Protein AF-A0AA43CT29-F1 (afdb_monomer)

Secondary structure (DSSP, 8-state):
--HHHHHHHHHHHTTTHHHHHHHHHHHHHHHHHHHHHHHHHHHHHHTTSSHHHHHHHHHHHHHHHHHHHHHHHH-BTTTTBPP-SSHHHHHHHHHHHHHHHHHHHHHHHHHH-S---HHHHHHHHHHHHHHHHHHHHHHHHHHT-

Structure (mmCIF, N/CA/C/O backbone):
data_AF-A0AA43CT29-F1
#
_entry.id   AF-A0AA43CT29-F1
#
loop_
_atom_site.group_PDB
_atom_site.id
_atom_site.type_symbol
_atom_site.label_atom_id
_atom_site.label_alt_id
_atom_site.label_comp_id
_atom_site.label_asym_id
_atom_site.label_entity_id
_atom_site.label_seq_id
_atom_site.pdbx_PDB_ins_code
_atom_site.Cartn_x
_atom_site.Cartn_y
_atom_site.Cartn_z
_atom_site.occupancy
_atom_site.B_iso_or_equiv
_atom_site.auth_seq_id
_atom_site.auth_comp_id
_atom_site.auth_asym_id
_atom_site.auth_atom_id
_atom_site.pdbx_PDB_model_num
ATOM 1 N N . THR A 1 1 ? 24.967 10.865 -3.454 1.00 60.97 1 THR A N 1
ATOM 2 C CA . THR A 1 1 ? 26.232 11.312 -4.094 1.00 60.97 1 THR A CA 1
ATOM 3 C C . THR A 1 1 ? 27.380 10.551 -3.457 1.00 60.97 1 THR A C 1
ATOM 5 O O . THR A 1 1 ? 27.328 10.344 -2.258 1.00 60.97 1 THR A O 1
ATOM 8 N N . GLU A 1 2 ? 28.306 10.023 -4.266 1.00 52.41 2 GLU A N 1
ATOM 9 C CA . GLU A 1 2 ? 29.310 8.973 -3.951 1.00 52.41 2 GLU A CA 1
ATOM 10 C C . GLU A 1 2 ? 28.774 7.653 -3.359 1.00 52.41 2 GLU A C 1
ATOM 12 O O . GLU A 1 2 ? 28.935 6.614 -4.000 1.00 52.41 2 GLU A O 1
ATOM 17 N N . ASP A 1 3 ? 28.043 7.670 -2.244 1.00 60.03 3 ASP A N 1
ATOM 18 C CA . ASP A 1 3 ? 27.478 6.464 -1.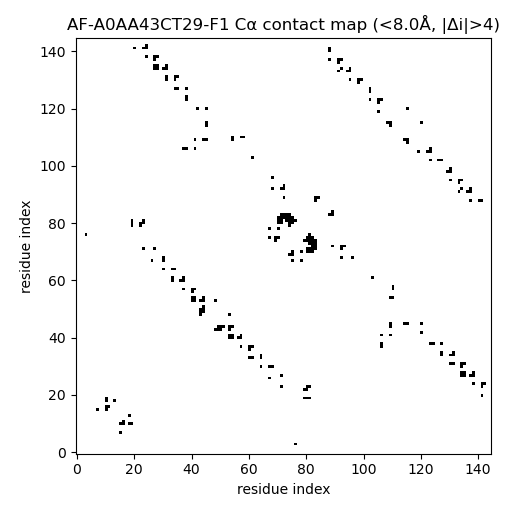614 1.00 60.03 3 ASP A CA 1
ATOM 19 C C . ASP A 1 3 ? 26.438 5.758 -2.484 1.00 60.03 3 ASP A C 1
ATOM 21 O O . ASP A 1 3 ? 26.471 4.542 -2.673 1.00 60.03 3 ASP A O 1
ATOM 25 N N . THR A 1 4 ? 25.565 6.544 -3.109 1.00 58.34 4 THR A N 1
ATOM 26 C CA . THR A 1 4 ? 24.565 6.065 -4.069 1.00 58.34 4 THR A CA 1
ATOM 27 C C . THR A 1 4 ? 25.227 5.330 -5.236 1.00 58.34 4 THR A C 1
ATOM 29 O O . THR A 1 4 ? 24.808 4.246 -5.628 1.00 58.34 4 THR A O 1
ATOM 32 N N . VAL A 1 5 ? 26.309 5.899 -5.773 1.00 63.25 5 VAL A N 1
ATOM 33 C CA . VAL A 1 5 ? 27.029 5.338 -6.923 1.00 63.25 5 VAL A CA 1
ATOM 34 C C . VAL A 1 5 ? 27.789 4.073 -6.524 1.00 63.25 5 VAL A C 1
ATOM 36 O O . VAL A 1 5 ? 27.896 3.155 -7.335 1.00 63.25 5 VAL A O 1
ATOM 39 N N . ARG A 1 6 ? 28.290 4.005 -5.285 1.00 70.00 6 ARG A N 1
ATOM 40 C CA . ARG A 1 6 ? 28.979 2.836 -4.730 1.00 70.00 6 ARG A CA 1
ATOM 41 C C . ARG A 1 6 ? 28.041 1.643 -4.569 1.00 70.00 6 ARG A C 1
ATOM 43 O O . ARG A 1 6 ? 28.358 0.581 -5.090 1.00 70.00 6 ARG A O 1
ATOM 50 N N . VAL A 1 7 ? 26.873 1.817 -3.949 1.00 66.12 7 VAL A N 1
ATOM 51 C CA . VAL A 1 7 ? 25.906 0.715 -3.769 1.00 66.12 7 VAL A CA 1
ATOM 52 C C . VAL A 1 7 ? 25.346 0.232 -5.098 1.00 66.12 7 VAL A C 1
ATOM 54 O O . VAL A 1 7 ? 25.285 -0.974 -5.320 1.00 66.12 7 VAL A O 1
ATOM 57 N N . TYR A 1 8 ? 25.026 1.139 -6.028 1.00 64.56 8 TYR A N 1
ATOM 58 C CA . TYR A 1 8 ? 24.619 0.724 -7.373 1.00 64.56 8 TYR A CA 1
ATOM 59 C C . TYR A 1 8 ? 25.731 -0.053 -8.094 1.00 64.56 8 TYR A C 1
ATOM 61 O O . TYR A 1 8 ? 25.433 -1.023 -8.788 1.00 64.56 8 TYR A O 1
ATOM 69 N N . ARG A 1 9 ? 27.012 0.290 -7.882 1.00 64.81 9 ARG A N 1
ATOM 70 C CA . ARG A 1 9 ? 28.160 -0.486 -8.388 1.00 64.81 9 ARG A CA 1
ATOM 71 C C . ARG A 1 9 ? 28.311 -1.850 -7.710 1.00 64.81 9 ARG A C 1
ATOM 73 O O . ARG A 1 9 ? 28.599 -2.831 -8.386 1.00 64.81 9 ARG A O 1
ATOM 80 N N . GLU A 1 10 ? 28.117 -1.932 -6.401 1.00 65.94 10 GLU A N 1
ATOM 81 C CA . GLU A 1 10 ? 28.208 -3.190 -5.650 1.00 65.94 10 GLU A CA 1
ATOM 82 C C . GLU A 1 10 ? 27.056 -4.146 -5.968 1.00 65.94 10 GLU A C 1
ATOM 84 O O . GLU A 1 10 ? 27.247 -5.361 -6.021 1.00 65.94 10 GLU A O 1
ATOM 89 N N . ALA A 1 11 ? 25.862 -3.611 -6.209 1.00 60.84 11 ALA A N 1
ATOM 90 C CA . ALA A 1 11 ? 24.720 -4.380 -6.668 1.00 60.84 11 ALA A CA 1
ATOM 91 C C . ALA A 1 11 ? 24.877 -4.778 -8.149 1.00 60.84 11 ALA A C 1
ATOM 93 O O . ALA A 1 11 ? 24.611 -5.930 -8.488 1.00 60.84 11 ALA A O 1
ATOM 94 N N . ALA A 1 12 ? 25.439 -3.906 -9.004 1.00 59.25 12 ALA A N 1
ATOM 95 C CA . ALA A 1 12 ? 25.920 -4.255 -10.352 1.00 59.25 12 ALA A CA 1
ATOM 96 C C . ALA A 1 12 ? 26.898 -5.442 -10.340 1.00 59.25 12 ALA A C 1
ATOM 98 O O . ALA A 1 12 ? 26.768 -6.354 -11.154 1.00 59.25 12 ALA A O 1
ATOM 99 N N . ALA A 1 13 ? 27.815 -5.481 -9.372 1.00 60.75 13 ALA A N 1
ATOM 100 C CA . ALA A 1 13 ? 28.789 -6.560 -9.214 1.00 60.75 13 ALA A CA 1
ATOM 101 C C . ALA A 1 13 ? 28.189 -7.891 -8.705 1.00 60.75 13 ALA A C 1
ATOM 103 O O . ALA A 1 13 ? 28.817 -8.935 -8.861 1.00 60.75 13 ALA A O 1
ATOM 104 N N . ARG A 1 14 ? 26.977 -7.880 -8.128 1.00 58.22 14 ARG A N 1
ATOM 105 C CA . ARG A 1 14 ? 26.272 -9.056 -7.573 1.00 58.22 14 ARG A CA 1
ATOM 106 C C . ARG A 1 14 ? 25.089 -9.538 -8.436 1.00 58.22 14 ARG A C 1
ATOM 108 O O . ARG A 1 14 ? 24.138 -10.102 -7.908 1.00 58.22 14 ARG A O 1
ATOM 115 N N . GLY A 1 15 ? 25.127 -9.308 -9.752 1.00 59.00 15 GLY A N 1
ATOM 116 C CA . GLY A 1 15 ? 24.041 -9.670 -10.687 1.00 59.00 15 GLY A CA 1
ATOM 117 C C . GLY A 1 15 ? 23.225 -8.482 -11.220 1.00 59.00 15 GLY A C 1
ATOM 118 O O . GLY A 1 15 ? 22.314 -8.664 -12.023 1.00 59.00 15 GLY A O 1
ATOM 119 N N . GLY A 1 16 ? 23.572 -7.261 -10.812 1.00 73.44 16 GLY A N 1
ATOM 120 C CA . GLY A 1 16 ? 23.111 -5.993 -11.374 1.00 73.44 16 GLY A CA 1
ATOM 121 C C . GLY A 1 16 ? 21.614 -5.809 -11.516 1.00 73.44 16 GLY A C 1
ATOM 122 O O . GLY A 1 16 ? 20.859 -6.121 -10.602 1.00 73.44 16 GLY A O 1
ATOM 123 N N . LEU A 1 17 ? 21.198 -5.206 -12.628 1.00 73.44 17 LEU A N 1
ATOM 124 C CA . LEU A 1 17 ? 19.832 -4.733 -12.861 1.00 73.44 17 LEU A CA 1
ATOM 125 C C . LEU A 1 17 ? 18.758 -5.799 -12.569 1.00 73.44 17 LEU A C 1
ATOM 127 O O . LEU A 1 17 ? 17.731 -5.473 -11.982 1.00 73.44 17 LEU A O 1
ATOM 131 N N . PHE A 1 18 ? 19.026 -7.068 -12.894 1.00 78.38 18 PHE A N 1
ATOM 132 C CA . PHE A 1 18 ? 18.114 -8.187 -12.629 1.00 78.38 18 PHE A CA 1
ATOM 133 C C . PHE A 1 18 ? 17.811 -8.376 -11.137 1.00 78.38 18 PHE A C 1
ATOM 135 O O . PHE A 1 18 ? 16.669 -8.635 -10.772 1.00 78.38 18 PHE A O 1
ATOM 142 N N . SER A 1 19 ? 18.809 -8.192 -10.268 1.00 84.38 19 SER A N 1
ATOM 143 C CA . SER A 1 19 ? 18.624 -8.284 -8.815 1.00 84.38 19 SER A CA 1
ATOM 144 C C . SER A 1 19 ? 17.705 -7.171 -8.294 1.00 84.38 19 SER A C 1
ATOM 146 O O . SER A 1 19 ? 16.794 -7.429 -7.513 1.00 84.38 19 SER A O 1
ATOM 148 N N . MET A 1 20 ? 17.864 -5.940 -8.796 1.00 84.50 20 MET A N 1
ATOM 149 C CA . MET A 1 20 ? 17.009 -4.806 -8.404 1.00 84.50 20 MET A CA 1
ATOM 150 C C . MET A 1 20 ? 15.582 -4.919 -8.948 1.00 84.50 20 MET A C 1
ATOM 152 O O . MET A 1 20 ? 14.641 -4.515 -8.269 1.00 84.50 20 MET A O 1
ATOM 156 N N . ILE A 1 21 ? 15.403 -5.487 -10.145 1.00 89.19 21 ILE A N 1
ATOM 157 C CA . ILE A 1 21 ? 14.070 -5.806 -10.678 1.00 89.19 21 ILE A CA 1
ATOM 158 C C . ILE A 1 21 ? 13.392 -6.860 -9.795 1.00 89.19 21 ILE A C 1
ATOM 160 O O . ILE A 1 21 ? 12.232 -6.681 -9.435 1.00 89.19 21 ILE A O 1
ATOM 164 N N . GLY A 1 22 ? 14.122 -7.897 -9.368 1.00 92.19 22 GLY A N 1
ATOM 165 C CA . GLY A 1 22 ? 13.620 -8.883 -8.406 1.00 92.19 22 GLY A CA 1
ATOM 166 C C . GLY A 1 22 ? 13.150 -8.245 -7.093 1.00 92.19 22 GLY A C 1
ATOM 167 O O . GLY A 1 22 ? 12.033 -8.502 -6.651 1.00 92.19 22 GLY A O 1
ATOM 168 N N . ILE A 1 23 ? 13.942 -7.328 -6.526 1.00 93.06 23 ILE A N 1
ATOM 169 C CA . ILE A 1 23 ? 13.552 -6.564 -5.328 1.00 93.06 23 ILE A CA 1
ATOM 170 C C . ILE A 1 23 ? 12.266 -5.762 -5.579 1.00 93.06 23 ILE A C 1
ATOM 172 O O . ILE A 1 23 ? 11.370 -5.759 -4.738 1.00 93.06 23 ILE A O 1
ATOM 176 N N . ALA A 1 24 ? 12.132 -5.108 -6.736 1.00 94.00 24 ALA A N 1
ATOM 177 C CA . ALA A 1 24 ? 10.929 -4.347 -7.068 1.00 94.00 24 ALA A CA 1
ATOM 178 C C . ALA A 1 24 ? 9.679 -5.237 -7.225 1.00 94.00 24 ALA A C 1
ATOM 180 O O . ALA A 1 24 ? 8.592 -4.826 -6.805 1.00 94.00 24 ALA A O 1
ATOM 181 N N . ILE A 1 25 ? 9.823 -6.453 -7.768 1.00 94.62 25 ILE A N 1
ATOM 182 C CA . ILE A 1 25 ? 8.749 -7.460 -7.838 1.00 94.62 25 ILE A CA 1
ATOM 183 C C . ILE A 1 25 ? 8.305 -7.853 -6.428 1.00 94.62 25 ILE A C 1
ATOM 185 O O . ILE A 1 25 ? 7.111 -7.793 -6.127 1.00 94.62 25 ILE A O 1
ATOM 189 N N . ASP A 1 26 ? 9.251 -8.194 -5.551 1.00 95.25 26 ASP A N 1
ATOM 190 C CA . ASP A 1 26 ? 8.959 -8.603 -4.174 1.00 95.25 26 ASP A CA 1
ATOM 191 C C . ASP A 1 26 ? 8.282 -7.477 -3.384 1.00 95.25 26 ASP A C 1
ATOM 193 O O . ASP A 1 26 ? 7.264 -7.700 -2.723 1.00 95.25 26 ASP A O 1
ATOM 197 N N . GLN A 1 27 ? 8.787 -6.246 -3.505 1.00 95.50 27 GLN A N 1
ATOM 198 C CA . GLN A 1 27 ? 8.206 -5.069 -2.857 1.00 95.50 27 GLN A CA 1
ATOM 199 C C . GLN A 1 27 ? 6.797 -4.776 -3.378 1.00 95.50 27 GLN A C 1
ATOM 201 O O . GLN A 1 27 ? 5.874 -4.599 -2.582 1.00 95.50 27 GLN A O 1
ATOM 206 N N . SER A 1 28 ? 6.586 -4.812 -4.696 1.00 93.12 28 SER A N 1
ATOM 207 C CA . SER A 1 28 ? 5.254 -4.655 -5.300 1.00 93.12 28 SER A CA 1
ATOM 208 C C . SER A 1 28 ? 4.297 -5.761 -4.843 1.00 93.12 28 SER A C 1
ATOM 210 O O . SER A 1 28 ? 3.131 -5.510 -4.532 1.00 93.12 28 SER A O 1
ATOM 212 N N . GLY A 1 29 ? 4.805 -6.988 -4.718 1.00 92.94 29 GLY A N 1
ATOM 213 C CA . GLY A 1 29 ? 4.081 -8.118 -4.159 1.00 92.94 29 GLY A CA 1
ATOM 214 C C . GLY A 1 29 ? 3.676 -7.888 -2.703 1.00 92.94 29 GLY A C 1
ATOM 215 O O . GLY A 1 29 ? 2.532 -8.169 -2.343 1.00 92.94 29 GLY A O 1
ATOM 216 N N . HIS A 1 30 ? 4.578 -7.335 -1.891 1.00 95.06 30 HIS A N 1
ATOM 217 C CA . HIS A 1 30 ? 4.342 -6.999 -0.490 1.00 95.06 30 HIS A CA 1
ATOM 218 C C . HIS A 1 30 ? 3.294 -5.891 -0.318 1.00 95.06 30 HIS A C 1
ATOM 220 O O . HIS A 1 30 ? 2.440 -5.999 0.564 1.00 95.06 30 HIS A O 1
ATOM 226 N N . GLN A 1 31 ? 3.278 -4.884 -1.201 1.00 93.50 31 GLN A N 1
ATOM 227 C CA . GLN A 1 31 ? 2.269 -3.817 -1.181 1.00 93.50 31 GLN A CA 1
ATOM 228 C C . GLN A 1 31 ? 0.839 -4.370 -1.209 1.00 93.50 31 GLN A C 1
ATOM 230 O O . GLN A 1 31 ? -0.015 -3.903 -0.457 1.00 93.50 31 GLN A O 1
ATOM 235 N N . ARG A 1 32 ? 0.576 -5.425 -1.991 1.00 93.75 32 ARG A N 1
ATOM 236 C CA . ARG A 1 32 ? -0.731 -6.110 -2.022 1.00 93.75 32 ARG A CA 1
ATOM 237 C C . ARG A 1 32 ? -1.156 -6.587 -0.639 1.00 93.75 32 ARG A C 1
ATOM 239 O O . ARG A 1 32 ? -2.275 -6.326 -0.205 1.00 93.75 32 ARG A O 1
ATOM 246 N N . THR A 1 33 ? -0.243 -7.233 0.078 1.00 94.31 33 THR A N 1
ATOM 247 C CA . THR A 1 33 ? -0.479 -7.707 1.445 1.00 94.31 33 THR A CA 1
ATOM 248 C C . THR A 1 33 ? -0.725 -6.542 2.400 1.00 94.31 33 THR A C 1
ATOM 250 O O . THR A 1 33 ? -1.625 -6.625 3.237 1.00 94.31 33 THR A O 1
ATOM 253 N N . LEU A 1 34 ? 0.013 -5.436 2.256 1.00 96.06 34 LEU A N 1
ATOM 254 C CA . LEU A 1 34 ? -0.185 -4.243 3.081 1.00 96.06 34 LEU A CA 1
ATOM 255 C C . LEU A 1 34 ? -1.584 -3.635 2.892 1.00 96.06 34 LEU A C 1
ATOM 257 O O . LEU A 1 34 ? -2.202 -3.277 3.890 1.00 96.06 34 LEU A O 1
ATOM 261 N N . THR A 1 35 ? -2.147 -3.605 1.673 1.00 93.81 35 THR A N 1
ATOM 262 C CA . THR A 1 35 ? -3.531 -3.109 1.454 1.00 93.81 35 THR A CA 1
ATOM 263 C C . THR A 1 35 ? -4.565 -3.877 2.285 1.00 93.81 35 THR A C 1
ATOM 265 O O . THR A 1 35 ? -5.437 -3.292 2.937 1.00 93.81 35 THR A O 1
ATOM 268 N N . GLN A 1 36 ? -4.429 -5.203 2.320 1.00 94.62 36 GLN A N 1
ATOM 269 C CA . GLN A 1 36 ? -5.321 -6.089 3.061 1.00 94.62 36 GLN A CA 1
ATOM 270 C C . GLN A 1 36 ? -5.078 -5.975 4.570 1.00 94.62 36 GLN A C 1
ATOM 272 O O . GLN A 1 36 ? -6.027 -5.938 5.357 1.00 94.62 36 GLN A O 1
ATOM 277 N N . LYS A 1 37 ? -3.810 -5.850 4.979 1.00 97.12 37 LYS A N 1
ATOM 278 C CA . LYS A 1 37 ? -3.411 -5.639 6.374 1.00 97.12 37 LYS A CA 1
ATOM 279 C C . LYS A 1 37 ? -3.985 -4.332 6.934 1.00 97.12 37 LYS A C 1
ATOM 281 O O . LYS 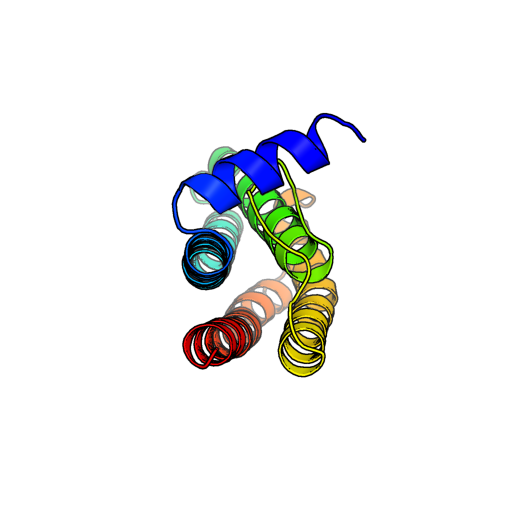A 1 37 ? -4.631 -4.384 7.977 1.00 97.12 37 LYS A O 1
ATOM 286 N N . MET A 1 38 ? -3.860 -3.213 6.212 1.00 97.00 38 MET A N 1
ATOM 287 C CA . MET A 1 38 ? -4.444 -1.921 6.611 1.00 97.00 38 MET A CA 1
ATOM 288 C C . MET A 1 38 ? -5.958 -2.018 6.780 1.00 97.00 38 MET A C 1
ATOM 290 O O . MET A 1 38 ? -6.504 -1.558 7.779 1.00 97.00 38 MET A O 1
ATOM 294 N N . SER A 1 39 ? -6.640 -2.669 5.835 1.00 95.69 39 SER A N 1
ATOM 295 C CA . SER A 1 39 ? -8.096 -2.839 5.887 1.00 95.69 39 SER A CA 1
ATOM 296 C C . SER A 1 39 ? -8.525 -3.666 7.098 1.00 95.69 39 SER A C 1
ATOM 298 O O . SER A 1 39 ? -9.463 -3.304 7.805 1.00 95.69 39 SER A O 1
ATOM 300 N N . LYS A 1 40 ? -7.801 -4.748 7.402 1.00 96.75 40 LYS A N 1
ATOM 301 C CA . LYS A 1 40 ? -8.030 -5.551 8.608 1.00 96.75 40 LYS A CA 1
ATOM 302 C C . LYS A 1 40 ? -7.819 -4.730 9.883 1.00 96.75 40 LYS A C 1
ATOM 304 O O . LYS A 1 40 ? -8.665 -4.770 10.771 1.00 96.75 40 LYS A O 1
ATOM 309 N N . GLU A 1 41 ? -6.702 -4.018 9.994 1.00 97.88 41 GLU A N 1
ATOM 310 C CA . GLU A 1 41 ? -6.370 -3.205 11.172 1.00 97.88 41 GLU A CA 1
ATOM 311 C C . GLU A 1 41 ? -7.408 -2.105 11.396 1.00 97.88 41 GLU A C 1
ATOM 313 O O . GLU A 1 41 ? -7.893 -1.930 12.514 1.00 97.88 41 GLU A O 1
ATOM 318 N N . PHE A 1 42 ? -7.826 -1.443 10.318 1.00 97.44 42 PHE A N 1
ATOM 319 C CA . PHE A 1 42 ? -8.913 -0.473 10.319 1.00 97.44 42 PHE A CA 1
ATOM 320 C C . PHE A 1 42 ? -10.221 -1.070 10.856 1.00 97.44 42 PHE A C 1
ATOM 322 O O . PHE A 1 42 ? -10.845 -0.492 11.747 1.00 97.44 42 PHE A O 1
ATOM 329 N N . LEU A 1 43 ? -10.634 -2.241 10.358 1.00 95.38 43 LEU A N 1
ATOM 330 C CA . LEU A 1 43 ? -11.869 -2.892 10.803 1.00 95.38 43 LEU A CA 1
ATOM 331 C C . LEU A 1 43 ? -11.78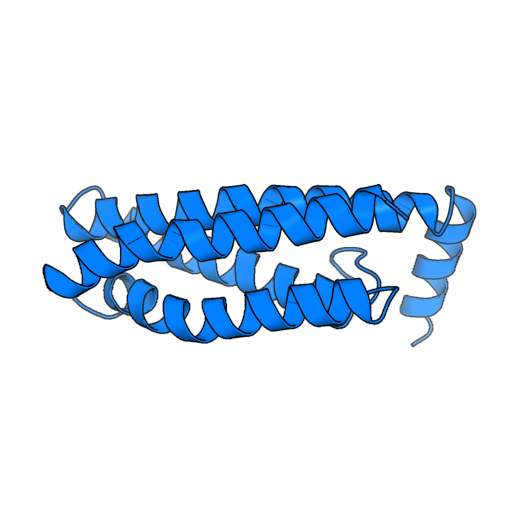6 -3.323 12.273 1.00 95.38 43 LEU A C 1
ATOM 333 O O . LEU A 1 43 ? -12.746 -3.139 13.017 1.00 95.38 43 LEU A O 1
ATOM 337 N N . LEU A 1 44 ? -10.640 -3.835 12.726 1.00 96.44 44 LEU A N 1
ATOM 338 C CA . LEU A 1 44 ? -10.437 -4.174 14.137 1.00 96.44 44 LEU A CA 1
ATOM 339 C C . LEU A 1 44 ? -10.604 -2.946 15.043 1.00 96.44 44 LEU A C 1
ATOM 341 O O . LEU A 1 44 ? -11.263 -3.046 16.076 1.00 96.44 44 LEU A O 1
ATOM 345 N N . ILE A 1 45 ? -10.083 -1.783 14.634 1.00 96.56 45 ILE A N 1
ATOM 346 C CA . ILE A 1 45 ? -10.298 -0.511 15.342 1.00 96.56 45 ILE A CA 1
ATOM 347 C C . ILE A 1 45 ? -11.784 -0.145 15.346 1.00 96.56 45 ILE A C 1
ATOM 349 O O . ILE A 1 45 ? -12.333 0.164 16.404 1.00 96.56 45 ILE A O 1
ATOM 353 N N . ALA A 1 46 ? -12.440 -0.210 1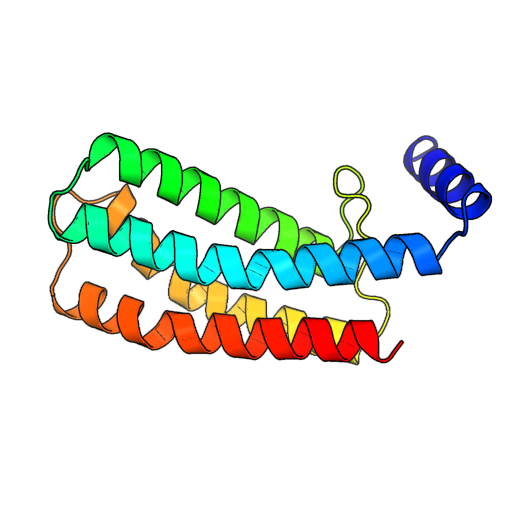4.184 1.00 94.38 46 ALA A N 1
ATOM 354 C CA . ALA A 1 46 ? -13.846 0.149 14.020 1.00 94.38 46 ALA A CA 1
ATOM 355 C C . ALA A 1 46 ? -14.785 -0.667 14.922 1.00 94.38 46 ALA A C 1
ATOM 357 O O . ALA A 1 46 ? -15.749 -0.124 15.461 1.00 94.38 46 ALA A O 1
ATOM 358 N N . TYR A 1 47 ? -14.477 -1.951 15.120 1.00 93.94 47 TYR A N 1
ATOM 359 C CA . TYR A 1 47 ? -15.247 -2.863 15.968 1.00 93.94 47 TYR A CA 1
ATOM 360 C C . TYR A 1 47 ? -14.750 -2.937 17.422 1.00 93.94 47 TYR A C 1
ATOM 362 O O . TYR A 1 47 ? -15.256 -3.736 18.204 1.00 93.94 47 TYR A O 1
ATOM 370 N N . GLY A 1 48 ? -13.795 -2.089 17.821 1.00 94.44 48 GLY A N 1
ATOM 371 C CA . GLY A 1 48 ? -13.365 -1.973 19.217 1.00 94.44 48 GLY A CA 1
ATOM 372 C C . GLY A 1 48 ? -12.384 -3.051 19.692 1.00 94.44 48 GLY A C 1
ATOM 373 O O . GLY A 1 48 ? -12.178 -3.198 20.896 1.00 94.44 48 GLY A O 1
ATOM 374 N N . HIS A 1 49 ? -11.749 -3.792 18.783 1.00 96.31 49 HIS A N 1
ATOM 375 C CA . HIS A 1 49 ? -10.777 -4.832 19.118 1.00 96.31 49 HIS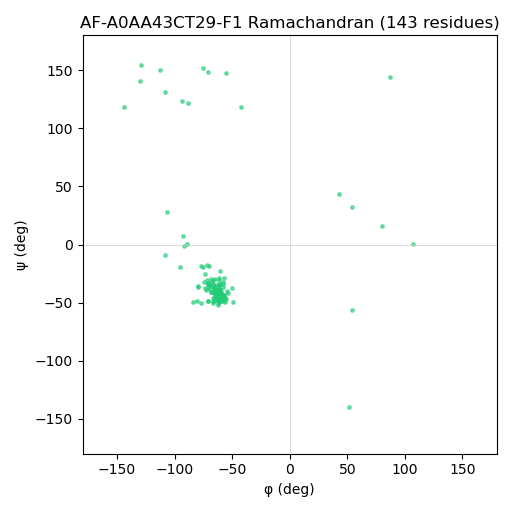 A CA 1
ATOM 376 C C . HIS A 1 49 ? -9.364 -4.258 19.238 1.00 96.31 49 HIS A C 1
ATOM 378 O O . HIS A 1 49 ? -8.838 -3.696 18.277 1.00 96.31 49 HIS A O 1
ATOM 384 N N . ASP A 1 50 ? -8.727 -4.428 20.404 1.00 96.56 50 ASP A N 1
ATOM 385 C CA . ASP A 1 50 ? -7.339 -4.017 20.676 1.00 96.56 50 ASP A CA 1
ATOM 386 C C . ASP A 1 50 ? -6.994 -2.623 20.106 1.00 96.56 50 ASP A C 1
ATOM 388 O O . ASP A 1 50 ? -5.941 -2.419 19.499 1.00 96.56 50 ASP A O 1
ATOM 392 N N . VAL A 1 51 ? -7.904 -1.654 20.269 1.00 95.19 51 VAL A N 1
ATOM 393 C CA . VAL A 1 51 ? -7.928 -0.386 19.513 1.00 95.19 51 VAL A CA 1
ATOM 394 C C . VAL A 1 51 ? -6.571 0.318 19.477 1.00 95.19 51 VAL A C 1
ATOM 396 O O . VAL A 1 51 ? -6.075 0.665 18.409 1.00 95.19 51 VAL A O 1
ATOM 399 N N . ASN A 1 52 ? -5.922 0.490 20.631 1.00 95.38 52 ASN A N 1
ATOM 400 C CA . ASN A 1 52 ? -4.639 1.195 20.709 1.00 95.38 52 ASN A CA 1
ATOM 401 C C . ASN A 1 52 ? -3.500 0.450 20.000 1.00 95.38 52 ASN A C 1
ATOM 403 O O . ASN A 1 52 ? -2.601 1.079 19.448 1.00 95.38 52 ASN A O 1
ATOM 407 N N . LYS A 1 53 ? -3.526 -0.886 20.019 1.00 96.81 53 LYS A N 1
ATOM 408 C CA . LYS A 1 53 ? -2.544 -1.721 19.323 1.00 96.81 53 LYS A CA 1
ATOM 409 C C . LYS A 1 53 ? -2.765 -1.645 17.816 1.00 96.81 53 LYS A C 1
ATOM 411 O O . LYS A 1 53 ? -1.822 -1.362 17.088 1.00 96.81 53 LYS A O 1
ATOM 416 N N . ASN A 1 54 ? -4.006 -1.823 17.367 1.00 97.56 54 ASN A N 1
ATOM 417 C CA . ASN A 1 54 ? -4.328 -1.771 15.944 1.00 97.56 54 ASN A CA 1
ATOM 418 C C . ASN A 1 54 ? -4.142 -0.368 15.352 1.00 97.56 54 ASN A C 1
ATOM 420 O O . ASN A 1 54 ? -3.733 -0.276 14.204 1.00 97.56 54 ASN A O 1
ATOM 424 N N . ARG A 1 55 ? -4.335 0.719 16.117 1.00 97.06 55 ARG A N 1
ATOM 425 C CA . ARG A 1 55 ? -3.996 2.083 15.663 1.00 97.06 55 ARG A CA 1
ATOM 426 C C . ARG A 1 55 ? -2.513 2.246 15.347 1.00 97.06 55 ARG A C 1
ATOM 428 O O . ARG A 1 55 ? -2.188 2.775 14.291 1.00 97.06 55 ARG A O 1
ATOM 435 N N . ARG A 1 56 ? -1.629 1.774 16.235 1.00 97.38 56 ARG A N 1
ATOM 436 C CA . ARG A 1 56 ? -0.177 1.810 15.991 1.00 97.38 56 ARG A CA 1
ATOM 437 C C . ARG A 1 56 ? 0.196 0.977 14.773 1.00 97.38 56 ARG A C 1
ATOM 439 O O . ARG A 1 56 ? 0.866 1.479 13.883 1.00 97.38 56 ARG A O 1
ATOM 446 N N . HIS A 1 57 ? -0.315 -0.251 14.693 1.00 97.94 57 HIS A N 1
ATOM 447 C CA . HIS A 1 57 ? -0.046 -1.106 13.541 1.00 97.94 57 HIS A CA 1
ATOM 448 C C . HIS A 1 57 ? -0.567 -0.496 12.233 1.00 97.94 57 HIS A C 1
ATOM 450 O O . HIS A 1 57 ? 0.143 -0.521 11.238 1.00 97.94 57 HIS A O 1
ATOM 456 N N . LEU A 1 58 ? -1.760 0.111 12.237 1.00 98.00 58 LEU A N 1
ATOM 457 C CA . LEU A 1 58 ? -2.308 0.783 11.061 1.00 98.00 58 LEU A CA 1
ATOM 458 C C . LEU A 1 58 ? -1.411 1.942 10.615 1.00 98.00 58 LEU A C 1
ATOM 460 O O . LEU A 1 58 ? -1.127 2.059 9.429 1.00 98.00 58 LEU A O 1
ATOM 464 N N . GLN A 1 59 ? -0.936 2.774 11.548 1.00 97.81 59 GLN A N 1
ATOM 465 C CA . GLN A 1 59 ? 0.008 3.856 11.243 1.00 97.81 59 GLN A CA 1
ATOM 466 C C . GLN A 1 59 ? 1.311 3.325 10.628 1.00 97.81 59 GLN A C 1
ATOM 468 O O . GLN A 1 59 ? 1.767 3.858 9.618 1.00 97.81 59 GLN A O 1
ATOM 473 N N . GLU A 1 60 ? 1.880 2.262 11.199 1.00 97.88 60 GLU A N 1
ATOM 474 C CA . GLU A 1 60 ? 3.092 1.611 10.685 1.00 97.88 60 GLU A CA 1
ATOM 475 C C . GLU A 1 60 ? 2.868 1.030 9.282 1.00 97.88 60 GLU A C 1
ATOM 477 O O . GLU A 1 60 ? 3.673 1.248 8.379 1.00 97.88 60 GLU A O 1
ATOM 482 N N . THR A 1 61 ? 1.751 0.330 9.065 1.00 98.06 61 THR A N 1
ATOM 483 C CA . THR A 1 61 ? 1.411 -0.264 7.767 1.00 98.06 61 THR A CA 1
ATOM 484 C C . THR A 1 61 ? 1.173 0.819 6.703 1.00 98.06 61 THR A C 1
ATOM 486 O O . THR A 1 61 ? 1.652 0.673 5.580 1.00 98.06 61 THR A O 1
ATOM 489 N N . ILE A 1 62 ? 0.498 1.924 7.054 1.00 97.88 62 ILE A N 1
ATOM 490 C CA . ILE A 1 62 ? 0.322 3.101 6.183 1.00 97.88 62 ILE A CA 1
ATOM 491 C C . ILE A 1 62 ? 1.682 3.669 5.772 1.00 97.88 62 ILE A C 1
ATOM 493 O O . ILE A 1 62 ? 1.911 3.909 4.589 1.00 97.88 62 ILE A O 1
ATOM 497 N N . GLN A 1 63 ? 2.588 3.864 6.733 1.00 97.44 63 GLN A N 1
ATOM 498 C CA . GLN A 1 63 ? 3.920 4.407 6.467 1.00 97.44 63 GLN A CA 1
ATOM 499 C C . GLN A 1 63 ? 4.735 3.489 5.547 1.00 97.44 63 GLN A C 1
ATOM 501 O O . GLN A 1 63 ? 5.356 3.966 4.601 1.00 97.44 63 GLN A O 1
ATOM 506 N N . GLN A 1 64 ? 4.707 2.176 5.796 1.00 97.12 64 GLN A N 1
ATOM 507 C CA . GLN A 1 64 ? 5.401 1.184 4.970 1.00 97.12 64 GLN A CA 1
ATOM 508 C C . GLN A 1 64 ? 4.876 1.160 3.531 1.00 97.12 64 GLN A C 1
ATOM 510 O O . GLN A 1 64 ? 5.669 1.072 2.589 1.00 97.12 64 GLN A O 1
ATOM 515 N N . PHE A 1 65 ? 3.553 1.241 3.353 1.00 97.50 65 PHE A N 1
ATOM 516 C CA . PHE A 1 65 ? 2.938 1.303 2.029 1.00 97.50 65 PHE A CA 1
ATOM 517 C C . PHE A 1 65 ? 3.380 2.570 1.285 1.00 97.50 65 PHE A C 1
ATOM 519 O O . PHE A 1 65 ? 3.919 2.492 0.183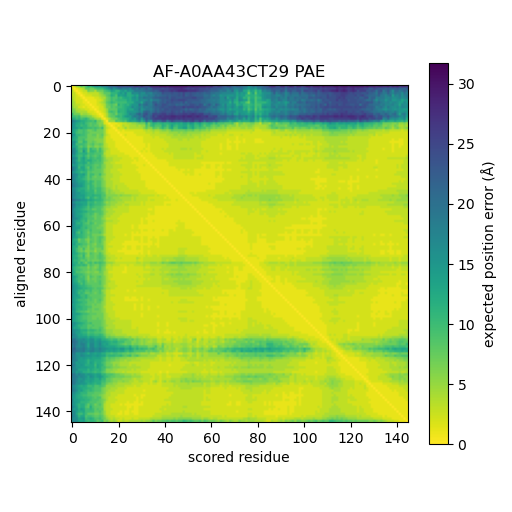 1.00 97.50 65 PHE A O 1
ATOM 526 N N . ASP A 1 66 ? 3.238 3.731 1.927 1.00 97.25 66 ASP A N 1
ATOM 527 C CA . ASP A 1 66 ? 3.556 5.033 1.338 1.00 97.25 66 ASP A CA 1
ATOM 528 C C . ASP A 1 66 ? 5.033 5.151 0.928 1.00 97.25 66 ASP A C 1
ATOM 530 O O . ASP A 1 66 ? 5.340 5.485 -0.220 1.00 97.25 66 ASP A O 1
ATOM 534 N N . GLN A 1 67 ? 5.954 4.784 1.828 1.00 97.44 67 GLN A N 1
ATOM 535 C CA . GLN A 1 67 ? 7.392 4.823 1.558 1.00 97.44 67 GLN A CA 1
ATOM 536 C C . GLN A 1 67 ? 7.762 3.924 0.375 1.00 97.44 67 GLN A C 1
ATOM 538 O O . GLN A 1 67 ? 8.466 4.349 -0.540 1.00 97.44 67 GLN A O 1
ATOM 543 N N . THR A 1 68 ? 7.254 2.691 0.360 1.00 97.25 68 THR A N 1
ATOM 544 C CA . THR A 1 68 ? 7.580 1.735 -0.703 1.00 97.25 68 THR A CA 1
ATOM 545 C C . THR A 1 68 ? 6.984 2.164 -2.041 1.00 97.25 68 THR A C 1
ATOM 547 O O . THR A 1 68 ? 7.660 2.065 -3.063 1.00 97.25 68 THR A O 1
ATOM 550 N N . LEU A 1 69 ? 5.748 2.677 -2.066 1.00 98.12 69 LEU A N 1
ATOM 551 C CA . LEU A 1 69 ? 5.125 3.184 -3.289 1.00 98.12 69 LEU A CA 1
ATOM 552 C C . LEU A 1 69 ? 5.925 4.355 -3.877 1.00 98.12 69 LEU A C 1
ATOM 554 O O . LEU A 1 69 ? 6.207 4.373 -5.077 1.00 98.12 69 LEU A O 1
ATOM 558 N N . LEU A 1 70 ? 6.344 5.309 -3.041 1.00 97.81 70 LEU A N 1
ATOM 559 C CA . LEU A 1 70 ? 7.205 6.411 -3.474 1.00 97.81 70 LEU A CA 1
ATOM 560 C C . LEU A 1 70 ? 8.575 5.918 -3.951 1.00 97.81 70 LEU A C 1
ATOM 562 O O . LEU A 1 70 ? 9.069 6.421 -4.964 1.00 97.81 70 LEU A O 1
ATOM 566 N N . GLY A 1 71 ? 9.147 4.918 -3.279 1.00 97.00 71 GLY A N 1
ATOM 567 C CA . GLY A 1 71 ? 10.395 4.272 -3.676 1.00 97.00 71 GLY A CA 1
ATOM 568 C C . GLY A 1 71 ? 10.298 3.565 -5.028 1.00 97.00 71 GLY A C 1
ATOM 569 O O . GLY A 1 71 ? 11.177 3.731 -5.866 1.00 97.00 71 GLY A O 1
ATOM 570 N N . LEU A 1 72 ? 9.198 2.866 -5.313 1.00 97.06 72 LEU A N 1
ATOM 571 C CA . LEU A 1 72 ? 8.957 2.246 -6.623 1.00 97.06 72 LEU A CA 1
ATOM 572 C C . LEU A 1 72 ? 8.841 3.301 -7.742 1.00 97.06 72 LEU A C 1
ATOM 574 O O . LEU A 1 72 ? 9.286 3.086 -8.869 1.00 97.06 72 LEU A O 1
ATOM 578 N N . ILE A 1 73 ? 8.267 4.474 -7.450 1.00 97.69 73 ILE A N 1
ATOM 579 C CA . ILE A 1 73 ? 8.090 5.549 -8.441 1.00 97.69 73 ILE A CA 1
ATOM 580 C C . ILE A 1 73 ? 9.402 6.307 -8.692 1.00 97.69 73 ILE A C 1
ATOM 582 O O . ILE A 1 73 ? 9.783 6.543 -9.848 1.00 97.69 73 ILE A O 1
ATOM 586 N N . ASN A 1 74 ? 10.063 6.745 -7.621 1.00 96.25 74 ASN A N 1
ATOM 587 C CA . ASN A 1 74 ? 11.147 7.731 -7.666 1.00 96.25 74 ASN A CA 1
ATOM 588 C C . ASN A 1 74 ? 12.532 7.134 -7.386 1.00 96.25 74 ASN A C 1
ATOM 590 O O . ASN A 1 74 ? 13.530 7.818 -7.601 1.00 96.25 74 ASN A O 1
ATOM 594 N N . GLY A 1 75 ? 12.590 5.877 -6.955 1.00 93.56 75 GLY A N 1
ATOM 595 C CA . GLY A 1 75 ? 13.765 5.247 -6.374 1.00 93.56 75 GLY A CA 1
ATOM 596 C C . GLY A 1 75 ? 13.847 5.498 -4.869 1.00 93.56 75 GLY A C 1
ATOM 597 O O . GLY A 1 75 ? 13.498 6.574 -4.385 1.00 93.56 75 GLY A O 1
ATOM 598 N N . ASP A 1 76 ? 14.335 4.504 -4.138 1.00 93.88 76 ASP A N 1
ATOM 599 C CA . ASP A 1 76 ? 14.668 4.593 -2.718 1.00 93.88 76 ASP A CA 1
ATOM 600 C C . ASP A 1 76 ? 15.910 3.734 -2.474 1.00 93.88 76 ASP A C 1
ATOM 602 O O . ASP A 1 76 ? 15.921 2.529 -2.716 1.00 93.88 76 ASP A O 1
ATOM 606 N N . PHE A 1 77 ? 16.983 4.375 -2.025 1.00 85.50 77 PHE A N 1
ATOM 607 C CA . PHE A 1 77 ? 18.258 3.714 -1.797 1.00 85.50 77 PHE A CA 1
ATOM 608 C C . PHE A 1 77 ? 18.223 2.757 -0.602 1.00 85.50 77 PHE A C 1
ATOM 610 O O . PHE A 1 77 ? 18.840 1.696 -0.666 1.00 85.50 77 PHE A O 1
ATOM 617 N N . GLU A 1 78 ? 17.519 3.116 0.471 1.00 88.38 78 GLU A N 1
ATOM 618 C CA . GLU A 1 78 ? 17.435 2.288 1.677 1.00 88.38 78 GLU A CA 1
ATOM 619 C C . GLU A 1 78 ? 16.660 1.001 1.389 1.00 88.38 78 GLU A C 1
ATOM 621 O O . GLU A 1 78 ? 16.993 -0.062 1.911 1.00 88.38 78 GLU A O 1
ATOM 626 N N . LEU A 1 79 ? 15.681 1.085 0.484 1.00 88.62 79 LEU A N 1
ATOM 627 C CA . LEU A 1 79 ? 14.900 -0.054 0.005 1.00 88.62 79 LEU A CA 1
ATOM 628 C C . LEU A 1 79 ? 15.513 -0.757 -1.216 1.00 88.62 79 LEU A C 1
ATOM 630 O O . LEU A 1 79 ? 14.932 -1.723 -1.711 1.00 88.62 79 LEU A O 1
ATOM 634 N N . LEU A 1 80 ? 16.669 -0.293 -1.709 1.00 89.75 80 LEU A N 1
ATOM 635 C CA . LEU A 1 80 ? 17.320 -0.789 -2.929 1.00 89.75 80 LEU A CA 1
ATOM 636 C C . LEU A 1 80 ? 16.399 -0.765 -4.166 1.00 89.75 80 LEU A C 1
ATOM 638 O O . LEU A 1 80 ? 16.509 -1.601 -5.065 1.00 89.75 80 LEU A O 1
ATOM 642 N N . LEU A 1 81 ? 15.498 0.214 -4.219 1.00 92.38 81 LEU A N 1
ATOM 643 C CA . LEU A 1 81 ? 14.559 0.428 -5.308 1.00 92.38 81 LEU A CA 1
ATOM 644 C C . LEU A 1 81 ? 15.132 1.419 -6.316 1.00 92.38 81 LEU A C 1
ATOM 646 O O . LEU A 1 81 ? 15.449 2.566 -5.994 1.00 92.38 81 LEU A O 1
ATOM 650 N N . LEU A 1 82 ? 15.212 0.983 -7.570 1.00 91.44 82 LEU A N 1
ATOM 651 C CA . LEU A 1 82 ? 15.416 1.888 -8.692 1.00 91.44 82 LEU A CA 1
ATOM 652 C C . LEU A 1 82 ? 14.120 2.649 -9.003 1.00 91.44 82 LEU A C 1
ATOM 654 O O . LEU A 1 82 ? 13.031 2.101 -8.815 1.00 91.44 82 LEU A O 1
ATOM 658 N N . PRO A 1 83 ? 14.213 3.873 -9.553 1.00 94.00 83 PRO A N 1
ATOM 659 C CA . PRO A 1 83 ? 13.049 4.534 -10.126 1.00 94.00 83 PRO A CA 1
ATOM 660 C C . PRO A 1 83 ? 12.394 3.645 -11.186 1.00 94.00 83 PRO A C 1
ATOM 662 O O . PRO A 1 83 ? 13.097 2.944 -11.916 1.00 94.00 83 PRO A O 1
ATOM 665 N N . ALA A 1 84 ? 11.068 3.743 -11.319 1.00 95.50 84 ALA A N 1
ATOM 666 C CA . ALA A 1 84 ? 10.294 2.982 -12.299 1.00 95.50 84 ALA A CA 1
ATOM 667 C C . ALA A 1 84 ? 10.991 2.935 -13.684 1.00 95.50 84 ALA A C 1
ATOM 669 O O . ALA A 1 84 ? 11.194 4.002 -14.289 1.00 95.50 84 ALA A O 1
ATOM 670 N N . PRO A 1 85 ? 11.363 1.735 -14.179 1.00 93.06 85 PRO A N 1
ATOM 671 C CA . PRO A 1 85 ? 12.309 1.586 -15.288 1.00 93.06 85 PRO A CA 1
ATOM 672 C C . PRO A 1 85 ? 11.692 1.879 -16.659 1.00 93.06 85 PRO A C 1
ATOM 674 O O . PRO A 1 85 ? 12.418 2.163 -17.609 1.00 93.06 85 PRO A O 1
ATOM 677 N N . THR A 1 86 ? 10.360 1.852 -16.770 1.00 95.81 86 THR A N 1
ATOM 678 C CA . THR A 1 86 ? 9.628 2.151 -18.008 1.00 95.81 86 THR A CA 1
ATOM 679 C C . THR A 1 86 ? 8.523 3.187 -17.765 1.00 95.81 86 THR A C 1
ATOM 681 O O . THR A 1 86 ? 8.012 3.304 -16.643 1.00 95.81 86 THR A O 1
ATOM 684 N N . PRO A 1 87 ? 8.110 3.952 -18.799 1.00 97.12 87 PRO A N 1
ATOM 685 C CA . PRO A 1 87 ? 6.965 4.859 -18.699 1.00 97.12 87 PRO A CA 1
ATOM 686 C C . PRO A 1 87 ? 5.665 4.149 -18.310 1.00 97.12 87 PRO A C 1
ATOM 688 O O . PRO A 1 87 ? 4.842 4.731 -17.609 1.00 97.12 87 PRO A O 1
ATOM 691 N N . GLU A 1 88 ? 5.498 2.894 -18.727 1.00 97.56 88 GLU A N 1
ATOM 692 C CA . GLU A 1 88 ? 4.301 2.094 -18.465 1.00 97.56 88 GLU A CA 1
ATOM 693 C C . GLU A 1 88 ? 4.195 1.685 -16.992 1.00 97.56 88 GLU A C 1
ATOM 695 O O . GLU A 1 88 ? 3.189 1.982 -16.347 1.00 97.56 88 GLU A O 1
ATOM 700 N N . ILE A 1 89 ? 5.277 1.152 -16.408 1.00 97.50 89 ILE A N 1
ATOM 701 C CA . ILE A 1 89 ? 5.350 0.866 -14.965 1.00 97.50 89 ILE A CA 1
ATOM 702 C C . ILE A 1 89 ? 5.143 2.148 -14.155 1.00 97.50 89 ILE A C 1
ATOM 704 O O . ILE A 1 89 ? 4.383 2.168 -13.186 1.00 97.50 89 ILE A O 1
ATOM 708 N N . ARG A 1 90 ? 5.769 3.255 -14.573 1.00 98.31 90 ARG A N 1
ATOM 709 C CA . ARG A 1 90 ? 5.591 4.558 -13.922 1.00 98.31 90 ARG A CA 1
ATOM 710 C C . ARG A 1 90 ? 4.136 5.025 -13.978 1.00 98.31 90 ARG A C 1
ATOM 712 O O . ARG A 1 90 ? 3.626 5.521 -12.976 1.00 98.31 90 ARG A O 1
ATOM 719 N N . GLY A 1 91 ? 3.474 4.882 -15.124 1.00 98.25 91 GLY A N 1
ATOM 720 C CA . GLY A 1 91 ? 2.065 5.228 -15.302 1.00 98.25 91 GLY A CA 1
ATOM 721 C C . GLY A 1 91 ? 1.155 4.407 -14.390 1.00 98.25 91 GLY A C 1
ATOM 722 O O . GLY A 1 91 ? 0.294 4.973 -13.712 1.00 98.25 91 GLY A O 1
ATOM 723 N N . GLN A 1 92 ? 1.405 3.101 -14.299 1.00 98.38 92 GLN A N 1
ATOM 724 C CA . GLN A 1 92 ? 0.655 2.198 -13.432 1.00 98.38 92 GLN A CA 1
ATOM 725 C C . GLN A 1 92 ? 0.858 2.527 -11.943 1.00 98.38 92 GLN A C 1
ATOM 727 O O . GLN A 1 92 ? -0.115 2.672 -11.205 1.00 98.38 92 GLN A O 1
ATOM 732 N N . LEU A 1 93 ? 2.094 2.773 -11.500 1.00 98.38 93 LEU A N 1
ATOM 733 C CA . LEU A 1 93 ? 2.372 3.208 -10.125 1.00 98.38 93 LEU A CA 1
ATOM 734 C C . LEU A 1 93 ? 1.729 4.566 -9.792 1.00 98.38 93 LEU A C 1
ATOM 736 O O . LEU A 1 93 ? 1.227 4.762 -8.689 1.00 98.38 93 LEU A O 1
ATOM 740 N N . ARG A 1 94 ? 1.676 5.511 -10.742 1.00 98.31 94 ARG A N 1
ATOM 741 C CA . ARG A 1 94 ? 0.955 6.787 -10.556 1.00 98.31 94 ARG A CA 1
ATOM 742 C C . ARG A 1 94 ? -0.560 6.598 -10.482 1.00 98.31 94 ARG A C 1
ATOM 744 O O . ARG A 1 94 ? -1.243 7.381 -9.826 1.00 98.31 94 ARG A O 1
ATOM 751 N N . LYS A 1 95 ? -1.109 5.578 -11.144 1.00 98.06 95 LYS A N 1
ATOM 752 C CA . LYS A 1 95 ? -2.515 5.194 -10.981 1.00 98.06 95 LYS A CA 1
ATOM 753 C C . LYS A 1 95 ? -2.769 4.656 -9.573 1.00 98.06 95 LYS A C 1
ATOM 755 O O . LYS A 1 95 ? -3.699 5.139 -8.935 1.00 98.06 95 LYS A O 1
ATOM 760 N N . VAL A 1 96 ? -1.907 3.767 -9.070 1.00 97.62 96 VAL A N 1
ATOM 761 C CA . VAL A 1 96 ? -1.949 3.311 -7.668 1.00 97.62 96 VAL A CA 1
ATOM 762 C C . VAL A 1 96 ? -1.880 4.501 -6.712 1.00 97.62 96 VAL A C 1
ATOM 764 O O . VAL A 1 96 ? -2.708 4.594 -5.814 1.00 97.62 96 VAL A O 1
ATOM 767 N N . GLN A 1 97 ? -0.952 5.437 -6.934 1.00 98.12 97 GLN A N 1
ATOM 768 C CA . GLN A 1 97 ? -0.798 6.621 -6.086 1.00 98.12 97 GLN A CA 1
ATOM 769 C C . GLN A 1 97 ? -2.075 7.459 -5.999 1.00 98.12 97 GLN A C 1
ATOM 771 O O . GLN A 1 97 ? -2.472 7.822 -4.903 1.00 98.12 97 GLN A O 1
ATOM 776 N N . ARG A 1 98 ? -2.773 7.701 -7.114 1.00 97.75 98 ARG A N 1
ATOM 777 C CA . ARG A 1 98 ? -4.042 8.449 -7.076 1.00 97.75 98 ARG A CA 1
ATOM 778 C C . ARG A 1 98 ? -5.115 7.751 -6.242 1.00 97.75 98 ARG A C 1
ATOM 780 O O . ARG A 1 98 ? -5.793 8.401 -5.460 1.00 97.75 98 ARG A O 1
ATOM 787 N N . ILE A 1 99 ? -5.246 6.432 -6.385 1.00 96.00 99 ILE A N 1
ATOM 788 C CA . ILE A 1 99 ? -6.203 5.650 -5.586 1.00 96.00 99 ILE A CA 1
ATOM 789 C C . ILE A 1 99 ? -5.792 5.674 -4.109 1.00 96.00 99 ILE A C 1
ATOM 791 O O . ILE A 1 99 ? -6.637 5.768 -3.223 1.00 96.00 99 ILE A O 1
ATOM 795 N N . TRP A 1 100 ? -4.490 5.617 -3.831 1.00 97.06 100 TRP A N 1
ATOM 796 C CA . TRP A 1 100 ? -3.959 5.718 -2.478 1.00 97.06 100 TRP A CA 1
ATOM 797 C C . TRP A 1 100 ? -4.252 7.078 -1.838 1.00 97.06 100 TRP A C 1
ATOM 799 O O . TRP A 1 100 ? -4.693 7.113 -0.691 1.00 97.06 100 TRP A O 1
ATOM 809 N N . ASP A 1 101 ? -4.099 8.173 -2.582 1.00 96.56 101 ASP A N 1
ATOM 810 C CA . ASP A 1 101 ? -4.391 9.532 -2.113 1.00 96.56 101 ASP A CA 1
ATOM 811 C C . ASP A 1 101 ? -5.875 9.703 -1.722 1.00 96.56 101 ASP A C 1
ATOM 813 O O . ASP A 1 101 ? -6.193 10.457 -0.801 1.00 96.56 101 ASP A O 1
ATOM 817 N N . GLU A 1 102 ? -6.783 8.969 -2.374 1.00 94.44 102 GLU A N 1
ATOM 818 C CA . GLU A 1 102 ? -8.214 8.918 -2.035 1.00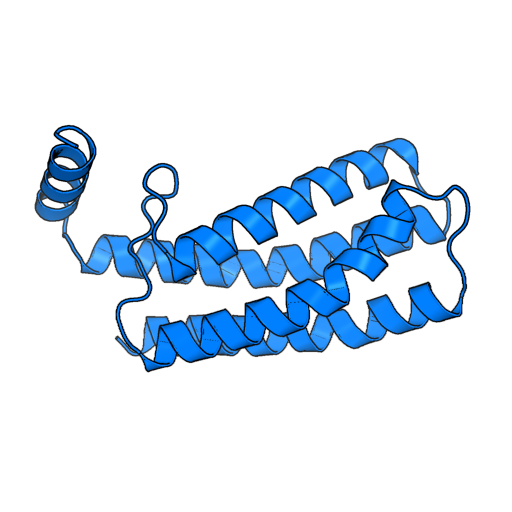 94.44 102 GLU A CA 1
ATOM 819 C C . GLU A 1 102 ? -8.509 7.986 -0.845 1.00 94.44 102 GLU A C 1
ATOM 821 O O . GLU A 1 102 ? -9.364 8.282 -0.007 1.00 94.44 102 GLU A O 1
ATOM 826 N N . PHE A 1 103 ? -7.781 6.872 -0.732 1.00 94.75 103 PHE A N 1
ATOM 827 C CA . PHE A 1 103 ? -7.993 5.858 0.304 1.00 94.75 103 PHE A CA 1
ATOM 828 C C . PHE A 1 103 ? -7.389 6.240 1.665 1.00 94.75 103 PHE A C 1
ATOM 830 O O . PHE A 1 103 ? -7.970 5.965 2.719 1.00 94.75 103 PHE A O 1
ATOM 837 N N . LEU A 1 104 ? -6.231 6.903 1.670 1.00 95.88 104 LEU A N 1
ATOM 838 C CA . LEU A 1 104 ? -5.490 7.267 2.878 1.00 95.88 104 LEU A CA 1
ATOM 839 C C . LEU A 1 104 ? -6.310 8.126 3.867 1.00 95.88 104 LEU A C 1
ATOM 841 O O . LEU A 1 104 ? -6.299 7.815 5.064 1.00 95.88 104 LEU A O 1
ATOM 845 N N . PRO A 1 105 ? -7.057 9.166 3.441 1.00 95.31 105 PRO A N 1
ATOM 846 C CA . PRO A 1 105 ? -7.924 9.929 4.338 1.00 95.31 105 PRO A CA 1
ATOM 847 C C . PRO A 1 105 ? -8.977 9.070 5.049 1.00 95.31 105 PRO A C 1
ATOM 849 O O . PRO A 1 105 ? -9.288 9.333 6.213 1.00 95.31 105 PRO A O 1
ATOM 852 N N . LEU A 1 106 ? -9.494 8.022 4.392 1.00 94.81 106 LEU A N 1
ATOM 853 C CA . LEU A 1 106 ? -10.446 7.089 5.002 1.00 94.81 106 LEU A CA 1
ATOM 854 C C . LEU A 1 106 ? -9.777 6.316 6.138 1.00 94.81 106 LEU A C 1
ATOM 856 O O . LEU A 1 106 ? -10.302 6.290 7.251 1.00 94.81 106 LEU A O 1
ATOM 860 N N . LEU A 1 107 ? -8.585 5.761 5.896 1.00 95.19 107 LEU A N 1
ATOM 861 C CA . LEU A 1 107 ? -7.825 5.032 6.915 1.00 95.19 107 LEU A CA 1
ATOM 862 C C . LEU A 1 107 ? -7.456 5.917 8.111 1.00 95.19 107 LEU A C 1
ATOM 864 O O . LEU A 1 107 ? -7.562 5.482 9.260 1.00 95.19 107 LEU A O 1
ATOM 868 N N . ARG A 1 108 ? -7.089 7.181 7.863 1.00 93.69 108 ARG A N 1
ATOM 869 C CA . ARG A 1 108 ? -6.749 8.149 8.920 1.00 93.69 108 ARG A CA 1
ATOM 870 C C . ARG A 1 108 ? -7.903 8.422 9.879 1.00 93.69 108 ARG A C 1
ATOM 872 O O . ARG A 1 108 ? -7.657 8.736 11.038 1.00 93.69 108 ARG A O 1
ATOM 879 N N . THR A 1 109 ? -9.156 8.191 9.481 1.00 92.38 109 THR A N 1
ATOM 880 C CA . THR A 1 109 ? -10.281 8.282 10.427 1.00 92.38 109 THR A CA 1
ATOM 881 C C . THR A 1 109 ? -10.163 7.299 11.594 1.00 92.38 109 THR A C 1
ATOM 883 O O . THR A 1 109 ? -10.537 7.656 12.707 1.00 92.38 109 THR A O 1
ATOM 886 N N . ALA A 1 110 ? -9.600 6.103 11.388 1.00 86.06 110 ALA A N 1
ATOM 887 C CA . ALA A 1 110 ? -9.370 5.138 12.467 1.00 86.06 110 ALA A CA 1
ATOM 888 C C . ALA A 1 11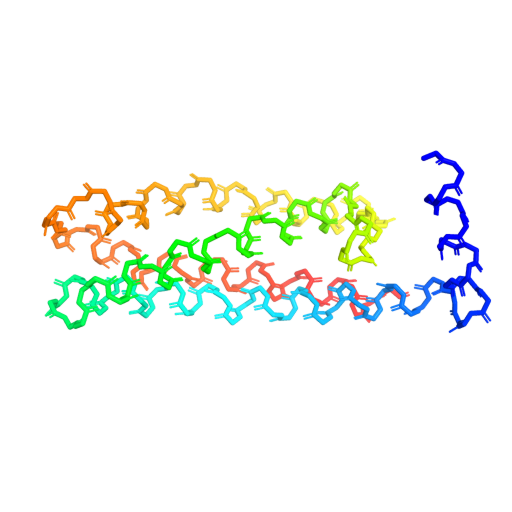0 ? -8.216 5.538 13.393 1.00 86.06 110 ALA A C 1
ATOM 890 O O . ALA A 1 110 ? -8.179 5.142 14.562 1.00 86.06 110 ALA A O 1
ATOM 891 N N . VAL A 1 111 ? -7.279 6.322 12.865 1.00 83.44 111 VAL A N 1
ATOM 892 C CA . VAL A 1 111 ? -6.111 6.812 13.592 1.00 83.44 111 VAL A CA 1
ATOM 893 C C . VAL A 1 111 ? -6.481 8.021 14.449 1.00 83.44 111 VAL A C 1
ATOM 895 O O . VAL A 1 111 ? -6.188 8.035 15.642 1.00 83.44 111 VAL A O 1
ATOM 898 N N . ASP A 1 112 ? -7.173 8.990 13.853 1.00 83.94 112 ASP A N 1
ATOM 899 C CA . ASP A 1 112 ? -7.342 10.329 14.421 1.00 83.94 112 ASP A CA 1
ATOM 900 C C . ASP A 1 112 ? -8.650 10.493 15.209 1.00 83.94 112 ASP A C 1
ATOM 902 O O . ASP A 1 112 ? -8.780 11.418 16.011 1.00 83.94 112 ASP A O 1
ATOM 906 N N . LYS A 1 113 ? -9.645 9.620 14.987 1.00 85.69 113 LYS A N 1
ATOM 907 C CA . LYS A 1 113 ? -10.979 9.744 15.596 1.00 85.69 113 LYS A CA 1
ATOM 908 C C . LYS A 1 113 ? -11.267 8.629 16.594 1.00 85.69 113 LYS A C 1
ATOM 910 O O . LYS A 1 113 ? -10.829 7.485 16.458 1.00 85.69 113 LYS A O 1
ATOM 915 N N . GLU A 1 114 ? -12.091 8.957 17.587 1.00 81.19 114 GLU A N 1
ATOM 916 C CA . GLU A 1 114 ? -12.594 7.989 18.567 1.00 81.19 114 GLU A CA 1
ATOM 917 C C . GLU A 1 114 ? -13.668 7.059 17.993 1.00 81.19 114 GLU A C 1
ATOM 919 O O . GLU A 1 114 ? -13.753 5.902 18.398 1.00 81.19 114 GLU A O 1
ATOM 924 N N . ARG A 1 115 ? -14.479 7.550 17.045 1.00 85.56 115 ARG A N 1
ATOM 925 C CA . ARG A 1 115 ? -15.544 6.780 16.388 1.00 85.56 115 ARG A CA 1
ATOM 926 C C . ARG A 1 115 ? -15.447 6.909 14.875 1.00 85.56 115 ARG A C 1
ATOM 928 O O . ARG A 1 115 ? -15.213 7.996 14.347 1.00 85.56 115 ARG A O 1
ATOM 935 N N . ILE A 1 116 ? -15.697 5.795 14.196 1.00 92.50 116 ILE A N 1
ATOM 936 C CA . ILE A 1 116 ? -15.705 5.684 12.738 1.00 92.50 116 ILE A CA 1
ATOM 937 C C . ILE A 1 116 ? -17.157 5.504 12.290 1.00 92.50 116 ILE A C 1
ATOM 939 O O . ILE A 1 116 ? -17.894 4.701 12.862 1.00 92.50 116 ILE A O 1
ATOM 943 N N . GLY A 1 117 ? -17.586 6.281 11.295 1.00 91.25 117 GLY A N 1
ATOM 944 C CA . GLY A 1 117 ? -18.936 6.180 10.744 1.00 91.25 117 GLY A CA 1
ATOM 945 C C . GLY A 1 117 ? -19.129 4.895 9.922 1.00 91.25 117 GLY A C 1
ATOM 946 O O . GLY A 1 117 ? -18.184 4.451 9.270 1.00 91.25 117 GLY A O 1
ATOM 947 N N . PRO A 1 118 ? -20.343 4.313 9.893 1.00 91.50 118 PRO A N 1
ATOM 948 C CA . PRO A 1 118 ? -20.625 3.085 9.140 1.00 91.50 118 PRO A CA 1
ATOM 949 C C . PRO A 1 118 ? -20.399 3.231 7.629 1.00 91.50 118 PRO A C 1
ATOM 951 O O . PRO A 1 118 ? -20.038 2.263 6.965 1.00 91.50 118 PRO A O 1
ATOM 954 N N . GLU A 1 119 ? -20.568 4.439 7.090 1.00 93.38 119 GLU A N 1
ATOM 955 C CA . GLU A 1 119 ? -20.302 4.742 5.682 1.00 93.38 119 GLU A CA 1
ATOM 956 C C . GLU A 1 119 ? -18.810 4.581 5.345 1.00 93.38 119 GLU A C 1
ATOM 958 O O . GLU A 1 119 ? -18.478 3.843 4.418 1.00 93.38 119 GLU A O 1
ATOM 963 N N . VAL A 1 120 ? -17.918 5.122 6.184 1.00 93.81 120 VAL A N 1
ATOM 964 C CA . VAL A 1 120 ? -16.461 4.997 6.020 1.00 93.81 120 VAL A CA 1
ATOM 965 C C . VAL A 1 120 ? -16.017 3.540 6.148 1.00 93.81 120 VAL A C 1
ATOM 967 O O . VAL A 1 120 ? -15.179 3.079 5.378 1.00 93.81 120 VAL A O 1
ATOM 970 N N . ILE A 1 121 ? -16.609 2.785 7.081 1.00 93.25 121 ILE A N 1
ATOM 971 C CA . ILE A 1 121 ? -16.343 1.346 7.234 1.00 93.25 121 ILE A CA 1
ATOM 972 C C . ILE A 1 121 ? -16.677 0.595 5.944 1.00 93.25 121 ILE A C 1
ATOM 974 O O . ILE A 1 121 ? -15.869 -0.197 5.456 1.00 93.25 121 ILE A O 1
ATOM 978 N N . ALA A 1 122 ? -17.853 0.862 5.377 1.00 92.31 122 ALA A N 1
ATOM 979 C CA . ALA A 1 122 ? -18.283 0.235 4.137 1.00 92.31 122 ALA A CA 1
ATOM 980 C C . ALA A 1 122 ? -17.418 0.665 2.941 1.00 92.31 122 ALA A C 1
ATOM 982 O O . ALA A 1 122 ? -17.139 -0.159 2.072 1.00 92.31 122 ALA A O 1
ATOM 983 N N . GLN A 1 123 ? -16.976 1.924 2.903 1.00 92.31 123 GLN A N 1
ATOM 984 C CA . GLN A 1 123 ? -16.103 2.443 1.854 1.00 92.31 123 GLN A CA 1
ATOM 985 C C . GLN A 1 123 ? -14.717 1.784 1.898 1.00 92.31 123 GLN A C 1
ATOM 987 O O . GLN A 1 123 ? -14.279 1.238 0.891 1.00 92.31 123 GLN A O 1
ATOM 992 N N . VAL A 1 124 ? -14.074 1.700 3.071 1.00 93.00 124 VAL A N 1
ATOM 993 C CA . VAL A 1 124 ? -12.770 1.022 3.229 1.00 93.00 124 VAL A CA 1
ATOM 994 C C . VAL A 1 124 ? -12.840 -0.455 2.824 1.00 93.00 124 VAL A C 1
ATOM 996 O O . VAL A 1 124 ? -11.930 -0.978 2.175 1.00 93.00 124 VAL A O 1
ATOM 999 N N . ALA A 1 125 ? -13.932 -1.141 3.172 1.00 87.44 125 ALA A N 1
ATOM 1000 C CA . ALA A 1 125 ? -14.136 -2.538 2.802 1.00 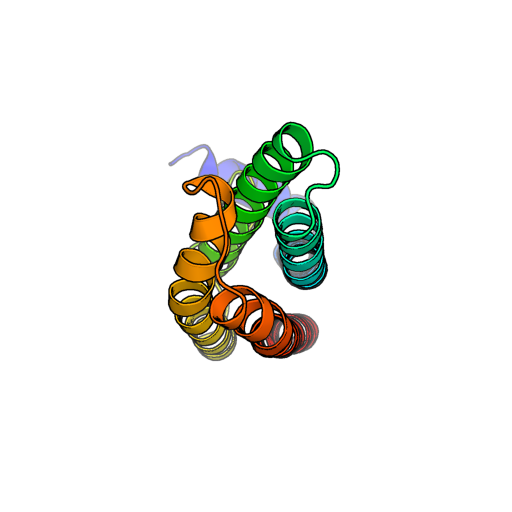87.44 125 ALA A CA 1
ATOM 1001 C C . ALA A 1 125 ? -14.272 -2.752 1.281 1.00 87.44 125 ALA A C 1
ATOM 1003 O O . ALA A 1 125 ? -13.899 -3.817 0.791 1.00 87.44 125 ALA A O 1
ATOM 1004 N N . ARG A 1 126 ? -14.786 -1.760 0.538 1.00 87.25 126 ARG A N 1
ATOM 1005 C CA . ARG A 1 126 ? -14.905 -1.808 -0.928 1.00 87.25 126 ARG A CA 1
ATOM 1006 C C . ARG A 1 126 ? -13.616 -1.388 -1.629 1.00 87.25 126 ARG A C 1
ATOM 1008 O O . ARG A 1 126 ? -13.135 -2.102 -2.505 1.00 87.25 126 ARG A O 1
ATOM 1015 N N . ASP A 1 127 ? -13.048 -0.258 -1.226 1.00 88.31 127 ASP A N 1
ATOM 1016 C CA . ASP A 1 127 ? -11.984 0.413 -1.980 1.00 88.31 127 ASP A CA 1
ATOM 1017 C C . ASP A 1 127 ? -10.623 -0.276 -1.850 1.00 88.31 127 ASP A C 1
ATOM 1019 O O . ASP A 1 127 ? -9.763 -0.117 -2.720 1.00 88.31 127 ASP A O 1
ATOM 1023 N N . ASN A 1 128 ? -10.432 -1.114 -0.821 1.00 87.94 128 ASN A N 1
ATOM 1024 C CA . ASN A 1 128 ? -9.206 -1.904 -0.688 1.00 87.94 128 ASN A CA 1
ATOM 1025 C C . ASN A 1 128 ? -8.936 -2.805 -1.903 1.00 87.94 128 ASN A C 1
ATOM 1027 O O . ASN A 1 128 ? -7.778 -3.088 -2.214 1.00 87.94 128 ASN A O 1
ATOM 1031 N N . MET A 1 129 ? -9.995 -3.236 -2.598 1.00 91.31 129 MET A N 1
ATOM 1032 C CA . MET A 1 129 ? -9.881 -4.141 -3.734 1.00 91.31 129 MET A CA 1
ATOM 1033 C C . MET A 1 129 ? -9.262 -3.430 -4.934 1.00 91.31 129 MET A C 1
ATOM 1035 O O . MET A 1 129 ? -8.452 -4.016 -5.647 1.00 91.31 129 MET A O 1
ATOM 1039 N N . SER A 1 130 ? -9.583 -2.149 -5.124 1.00 92.44 130 SER A N 1
ATOM 1040 C CA . SER A 1 130 ? -9.003 -1.336 -6.193 1.00 92.44 130 SER A CA 1
ATOM 1041 C C . SER A 1 130 ? -7.487 -1.232 -6.030 1.00 92.44 130 SER A C 1
ATOM 1043 O O . SER A 1 130 ? -6.752 -1.520 -6.969 1.00 92.44 130 SER A O 1
ATOM 1045 N N . LEU A 1 131 ? -6.992 -0.924 -4.824 1.00 92.50 131 LEU A N 1
ATOM 1046 C CA . LEU A 1 131 ? -5.547 -0.887 -4.565 1.00 92.50 131 LEU A CA 1
ATOM 1047 C C . LEU A 1 131 ? -4.878 -2.249 -4.776 1.00 92.50 131 LEU A C 1
ATOM 1049 O O . LEU A 1 131 ? -3.793 -2.315 -5.353 1.00 92.50 131 LEU A O 1
ATOM 1053 N N . LEU A 1 132 ? -5.523 -3.335 -4.341 1.00 94.50 132 LEU A N 1
ATOM 1054 C CA . LEU A 1 132 ? -5.008 -4.690 -4.532 1.00 94.50 132 LEU A CA 1
ATOM 1055 C C . LEU A 1 132 ? -4.839 -5.029 -6.021 1.00 94.50 132 LEU A C 1
ATOM 1057 O O . LEU A 1 132 ? -3.788 -5.528 -6.425 1.00 94.50 132 LEU A O 1
ATOM 1061 N N . LEU A 1 133 ? -5.867 -4.758 -6.828 1.00 95.12 133 LEU A N 1
ATOM 1062 C CA . LEU A 1 133 ? -5.876 -5.047 -8.262 1.00 95.12 133 LEU A CA 1
ATOM 1063 C C . LEU A 1 133 ? -4.833 -4.221 -9.016 1.00 95.12 133 LEU A C 1
ATOM 1065 O O . LEU A 1 133 ? -4.105 -4.757 -9.848 1.00 95.12 133 LEU A O 1
ATOM 1069 N N . GLU A 1 134 ? -4.708 -2.936 -8.703 1.00 96.56 134 GLU A N 1
ATOM 1070 C CA . GLU A 1 134 ? -3.743 -2.080 -9.392 1.00 96.56 134 GLU A CA 1
ATOM 1071 C C . GLU A 1 134 ? -2.298 -2.396 -8.985 1.00 96.56 134 GLU A C 1
ATOM 1073 O O . GLU A 1 134 ? -1.406 -2.304 -9.829 1.00 96.56 134 GLU A O 1
ATOM 1078 N N . MET A 1 135 ? -2.062 -2.848 -7.746 1.00 95.50 135 MET A N 1
ATOM 1079 C CA . MET A 1 135 ? -0.758 -3.380 -7.334 1.00 95.50 135 MET A CA 1
ATOM 1080 C C . MET A 1 135 ? -0.440 -4.743 -7.961 1.00 95.50 135 MET A C 1
ATOM 1082 O O . MET A 1 135 ? 0.725 -4.999 -8.258 1.00 95.50 135 MET A O 1
ATOM 1086 N N . ASN A 1 136 ? -1.436 -5.605 -8.208 1.00 95.25 136 ASN A N 1
ATOM 1087 C CA . ASN A 1 136 ? -1.234 -6.822 -9.010 1.00 95.25 136 ASN A CA 1
ATOM 1088 C C . ASN A 1 136 ? -0.710 -6.472 -10.406 1.00 95.25 136 ASN A C 1
ATOM 1090 O O . ASN A 1 136 ? 0.298 -7.028 -10.829 1.00 95.25 136 ASN A O 1
ATOM 1094 N N . ALA A 1 137 ? -1.325 -5.492 -11.071 1.00 96.94 137 ALA A N 1
ATOM 1095 C CA . ALA A 1 137 ? -0.882 -5.061 -12.393 1.00 96.94 137 ALA A CA 1
ATOM 1096 C C . ALA A 1 137 ? 0.562 -4.520 -12.390 1.00 96.94 137 ALA A C 1
ATOM 1098 O O . ALA A 1 137 ? 1.298 -4.741 -13.347 1.00 96.94 137 ALA A O 1
ATOM 1099 N N . VAL A 1 138 ? 1.009 -3.857 -11.313 1.00 96.62 138 VAL A N 1
ATOM 1100 C CA . VAL A 1 138 ? 2.423 -3.456 -11.168 1.00 96.62 138 VAL A CA 1
ATOM 1101 C C . VAL A 1 138 ? 3.347 -4.678 -11.143 1.00 96.62 138 VAL A C 1
ATOM 1103 O O . VAL A 1 138 ? 4.363 -4.676 -11.834 1.00 96.62 138 VAL A O 1
ATOM 1106 N N . VAL A 1 139 ? 3.004 -5.715 -10.369 1.00 95.50 139 VAL A N 1
ATOM 1107 C CA . VAL A 1 139 ? 3.794 -6.959 -10.295 1.00 95.50 139 VAL A CA 1
ATOM 1108 C C . VAL A 1 139 ? 3.915 -7.603 -11.674 1.00 95.50 139 VAL A C 1
ATOM 1110 O O . VAL A 1 139 ? 5.022 -7.954 -12.075 1.00 95.50 139 VAL A O 1
ATOM 1113 N N . ASP A 1 140 ? 2.807 -7.698 -12.411 1.00 96.56 140 ASP A N 1
ATOM 1114 C CA . ASP A 1 140 ? 2.785 -8.302 -13.746 1.00 96.56 140 ASP A CA 1
ATOM 1115 C C . ASP A 1 140 ? 3.663 -7.523 -14.738 1.00 96.56 140 ASP A C 1
ATOM 1117 O O . ASP A 1 140 ? 4.411 -8.123 -15.509 1.00 96.56 140 ASP A O 1
ATOM 1121 N N . LEU A 1 141 ? 3.640 -6.186 -14.677 1.00 96.06 141 LEU A N 1
ATOM 1122 C CA . LEU A 1 141 ? 4.495 -5.345 -15.517 1.00 96.06 141 LEU A CA 1
ATOM 1123 C C . LEU A 1 141 ? 5.985 -5.514 -15.196 1.00 96.06 141 LEU A C 1
ATOM 1125 O O . LEU A 1 141 ? 6.793 -5.563 -16.118 1.00 96.06 141 LEU A O 1
ATOM 1129 N N . TYR A 1 142 ? 6.363 -5.606 -13.917 1.00 93.94 142 TYR A N 1
ATOM 1130 C CA . TYR A 1 142 ? 7.757 -5.863 -13.541 1.00 93.94 142 TYR A CA 1
ATOM 1131 C C . TYR A 1 142 ? 8.210 -7.281 -13.907 1.00 93.94 142 TYR A C 1
ATOM 1133 O O . TYR A 1 142 ? 9.360 -7.460 -14.295 1.00 93.94 142 TYR A O 1
ATOM 1141 N N . ALA A 1 143 ? 7.328 -8.278 -13.796 1.00 92.06 143 ALA A N 1
ATOM 1142 C CA . ALA A 1 143 ? 7.627 -9.664 -14.153 1.00 92.06 143 ALA A CA 1
ATOM 1143 C C . ALA A 1 143 ? 7.785 -9.882 -15.669 1.00 92.06 143 ALA A C 1
ATOM 1145 O O . ALA A 1 143 ? 8.347 -10.894 -16.082 1.00 92.06 143 ALA A O 1
ATOM 1146 N N . ALA A 1 144 ? 7.286 -8.950 -16.486 1.00 92.69 144 ALA A N 1
ATOM 1147 C CA . ALA A 1 144 ? 7.396 -8.968 -17.942 1.00 92.69 144 ALA A CA 1
ATOM 1148 C C . ALA A 1 144 ? 8.633 -8.227 -18.495 1.00 92.69 144 ALA A C 1
ATOM 1150 O O . ALA A 1 144 ? 8.798 -8.183 -19.717 1.00 92.69 144 ALA A O 1
ATOM 1151 N N . LEU A 1 145 ? 9.464 -7.625 -17.630 1.00 88.19 145 LEU A N 1
ATOM 1152 C CA . LEU A 1 145 ? 10.750 -7.011 -18.003 1.00 88.19 145 LEU A CA 1
ATOM 1153 C C . LEU A 1 145 ? 11.820 -8.068 -18.300 1.00 88.19 145 LEU A C 1
ATOM 1155 O O . LEU A 1 145 ? 12.605 -7.826 -19.245 1.00 88.19 145 LEU A O 1
#

pLDDT: mean 90.45, std 10.84, range [52.41, 98.38]

Radius of gyration: 16.93 Å; Cα contacts (8 Å, |Δi|>4): 148; chains: 1; bounding box: 50×21×39 Å

Mean predicted aligned error: 5.26 Å

Nearest PDB structures (foldseek):
  6gcv-assembly2_C-2  TM=8.550E-01  e=2.371E-05  Pseudomonas aeruginosa
  1szi-assembly1_A  TM=6.718E-01  e=1.496E-01  Mus musculus
  3tj6-assembly1_A  TM=4.561E-01  e=5.185E-01  Homo sapiens
  6z0c-assembly1_A  TM=2.583E-01  e=1.627E+00  Escherichia coli
  8d9p-assembly1_A  TM=3.144E-01  e=2.545E+00  synthetic construct

Sequence (145 aa):
TEDTVRVYREAAARGGLFSMIGIAIDQSGHQRTLTQKMSKEFLLIAYGHDVNKNRRHLQETIQQFDQTLLGLINGDFELLLLPAPTPEIRGQLRKVQRIWDEFLPLLRTAVDKERIGPEVIAQVARDNMSLLLEMNAVVDLYAAL

Solvent-accessible surface area (backbone atoms only — not comparable to full-atom values): 7692 Å² total; per-residue (Å²): 117,71,62,58,58,47,52,56,48,54,42,44,74,71,63,20,72,63,54,38,51,51,48,46,34,52,51,35,53,47,46,34,54,44,42,53,49,37,48,50,26,43,49,34,35,69,72,64,46,63,38,76,59,27,37,52,50,30,53,51,44,50,50,55,44,52,54,50,53,50,14,47,52,67,31,26,77,95,76,54,28,59,41,40,89,43,73,65,54,36,51,46,51,52,51,42,46,54,54,42,67,64,48,50,64,60,58,45,39,56,65,78,40,94,72,68,56,72,65,57,55,55,47,51,71,56,54,42,53,58,53,33,55,47,32,48,53,46,29,54,54,57,74,71,109

Foldseek 3Di:
DVVLVVVQVVCCVVVHPVVQLVLLLVLLVVLLVLLVLLLVLLVCLQVPHVLVVSLVVNVVSLVSNVVSLCCQQPNDVVSSHDHPPDPVLNVLSVVLVVLSVVLVVLSCCSNPDNHHDPVSNVVSVPSSVVNNVSSVVSSVVSVVD